Protein AF-V9IIH2-F1 (afdb_monomer)

Mean predicted aligned error: 4.54 Å

Nearest PDB structures (foldseek):
  8cbm-assembly1_E  TM=8.577E-01  e=3.186E-06  Homo sapiens
  4x4w-assembly1_A  TM=8.637E-01  e=1.365E-05  Homo sapiens
  4x4w-assembly1_B-2  TM=8.566E-01  e=2.621E-05  Homo sapiens

InterPro domains:
  IPR050264 Bacterial CCA-adding enzyme type 3 subfamily [PTHR46173] (1-129)

Sequence (132 aa):
MLKCNIARYVGLPENPNIENFKIVYDIFKKNNISLQPITFLAVMLKDENEVFQLHNRLKLSAYDRDLALFLIRYWEDKPSVDLLKFYKSILVHSKGNIVNTRNYICELLKCKKYFNFAEDIEKIIIPRYNTN

Solvent-accessible surface area (backbone atoms only — not comparable to full-atom values): 7807 Å² total; per-residue (Å²): 92,69,94,72,63,45,36,64,81,67,32,44,62,94,80,50,36,60,64,52,30,50,56,36,49,51,50,36,68,74,67,73,56,91,74,62,75,53,55,58,56,34,46,24,48,89,46,66,65,52,49,52,48,25,34,71,64,65,65,54,52,73,68,49,48,51,39,32,45,49,44,54,73,52,61,83,66,73,72,93,53,65,64,68,61,54,54,50,49,51,52,72,70,48,90,64,62,56,70,58,51,46,52,43,52,32,51,48,26,49,63,71,68,38,50,72,59,25,53,54,60,70,70,58,77,78,82,75,86,79,86,124

pLDDT: mean 90.94, std 8.94, range [49.53, 98.19]

Secondary structure (DSSP, 8-state):
-TTTT-GGGGT--SS--HHHHHHHHHHHHHHT----HHHHHHTT--SHHHHHHHHHHH---HHHHHHHHHHHHHSS---SS-HHHHHHHHHHT-SS-HHHHHHHHHHHHHHTT-HHHHHHHHH--PPP----

Structure (mmCIF, N/CA/C/O backbone):
data_AF-V9IIH2-F1
#
_entry.id   AF-V9IIH2-F1
#
loop_
_atom_site.group_PDB
_atom_site.id
_atom_site.type_symbol
_atom_site.label_atom_id
_atom_site.label_alt_id
_atom_site.label_comp_id
_atom_site.label_asym_id
_atom_site.label_entity_id
_atom_site.label_seq_id
_atom_site.pdbx_PDB_ins_code
_atom_site.Cartn_x
_atom_site.Cartn_y
_atom_site.Cartn_z
_atom_site.occupancy
_atom_site.B_iso_or_equiv
_atom_site.auth_seq_id
_atom_site.auth_comp_id
_atom_site.auth_asym_id
_atom_site.auth_atom_id
_atom_site.pdbx_PDB_model_num
ATOM 1 N N . MET A 1 1 ? -9.380 6.800 16.966 1.00 86.56 1 MET A N 1
ATOM 2 C CA . MET A 1 1 ? -10.232 5.823 16.249 1.00 86.56 1 MET A CA 1
ATOM 3 C C . MET A 1 1 ? -10.190 4.432 16.881 1.00 86.56 1 MET A C 1
ATOM 5 O O . MET A 1 1 ? -11.212 4.034 17.420 1.00 86.56 1 MET A O 1
ATOM 9 N N . LEU A 1 2 ? -9.050 3.717 16.867 1.00 88.62 2 LEU A N 1
ATOM 10 C CA . LEU A 1 2 ? -8.972 2.331 17.377 1.00 88.62 2 LEU A CA 1
ATOM 11 C C . LEU A 1 2 ? -9.357 2.216 18.863 1.00 88.62 2 LEU A C 1
ATOM 13 O O . LEU A 1 2 ? -10.264 1.467 19.197 1.00 88.62 2 LEU A O 1
ATOM 17 N N . LYS A 1 3 ? -8.762 3.045 19.736 1.00 89.94 3 LYS A N 1
ATOM 18 C CA . LYS A 1 3 ? -9.085 3.090 21.180 1.00 89.94 3 LYS A CA 1
ATOM 19 C C . LYS A 1 3 ? -10.558 3.397 21.481 1.00 89.94 3 LYS A C 1
ATOM 21 O O . LYS A 1 3 ? -11.080 2.968 22.496 1.00 89.94 3 LYS A O 1
ATOM 26 N N . CYS A 1 4 ? -11.217 4.140 20.593 1.00 91.69 4 CYS A N 1
ATOM 27 C CA . CYS A 1 4 ? -12.627 4.513 20.715 1.00 91.69 4 CYS A CA 1
ATOM 28 C C . CYS A 1 4 ? -13.558 3.491 20.052 1.00 91.69 4 CYS A C 1
ATOM 30 O O . CYS A 1 4 ? -14.746 3.757 19.922 1.00 91.69 4 CYS A O 1
ATOM 32 N N . ASN A 1 5 ? -13.022 2.358 19.579 1.00 86.88 5 ASN A N 1
ATOM 33 C CA . ASN A 1 5 ? -13.788 1.273 18.978 1.00 86.88 5 ASN A CA 1
ATOM 34 C C . ASN A 1 5 ? -14.570 1.671 17.707 1.00 86.88 5 ASN A C 1
ATOM 36 O O . ASN A 1 5 ? -15.557 1.039 17.339 1.00 86.88 5 ASN A O 1
ATOM 40 N N . ILE A 1 6 ? -14.116 2.726 17.019 1.00 91.00 6 ILE A N 1
ATOM 41 C CA . ILE A 1 6 ? -14.771 3.265 15.815 1.00 91.00 6 ILE A CA 1
ATOM 42 C C . ILE A 1 6 ? -14.445 2.419 14.571 1.00 91.00 6 ILE A C 1
ATOM 44 O O . ILE A 1 6 ? -15.231 2.373 13.629 1.00 91.00 6 ILE A O 1
ATOM 48 N N . ALA A 1 7 ? -13.307 1.716 14.579 1.00 91.00 7 ALA A N 1
ATOM 49 C CA . ALA A 1 7 ? -12.766 0.970 13.437 1.00 91.00 7 ALA A CA 1
ATOM 50 C C . ALA A 1 7 ? -13.785 0.011 12.793 1.00 91.00 7 ALA A C 1
ATOM 52 O O . ALA A 1 7 ? -13.978 0.038 11.578 1.00 91.00 7 ALA A O 1
ATOM 53 N N . ARG A 1 8 ? -14.514 -0.747 13.626 1.00 87.88 8 ARG A N 1
ATOM 54 C CA . ARG A 1 8 ? -15.541 -1.708 13.192 1.00 87.88 8 ARG A CA 1
ATOM 55 C C . ARG A 1 8 ? -16.646 -1.068 12.345 1.00 87.88 8 ARG A C 1
ATOM 57 O O . ARG A 1 8 ? -17.195 -1.696 11.449 1.00 87.88 8 ARG A O 1
ATOM 64 N N . TYR A 1 9 ? -16.974 0.197 12.611 1.00 91.19 9 TYR A N 1
ATOM 65 C CA . TYR A 1 9 ? -18.060 0.897 11.928 1.00 91.19 9 TYR A CA 1
ATOM 66 C C . TYR A 1 9 ? -17.613 1.500 10.598 1.00 91.19 9 TYR A C 1
ATOM 68 O O . TYR A 1 9 ? -18.457 1.804 9.756 1.00 91.19 9 TYR A O 1
ATOM 76 N N . VAL A 1 10 ? -16.306 1.650 10.381 1.00 90.44 10 VAL A N 1
ATOM 77 C CA . VAL A 1 10 ? -15.727 2.194 9.142 1.00 90.44 10 VAL A CA 1
ATOM 78 C C . VAL A 1 10 ? -15.164 1.105 8.222 1.00 90.44 10 VAL A C 1
ATOM 80 O O . VAL A 1 10 ? -14.534 1.420 7.221 1.00 90.44 10 VAL A O 1
ATOM 83 N N . GLY A 1 11 ? -15.434 -0.171 8.518 1.00 90.81 11 GLY A N 1
ATOM 84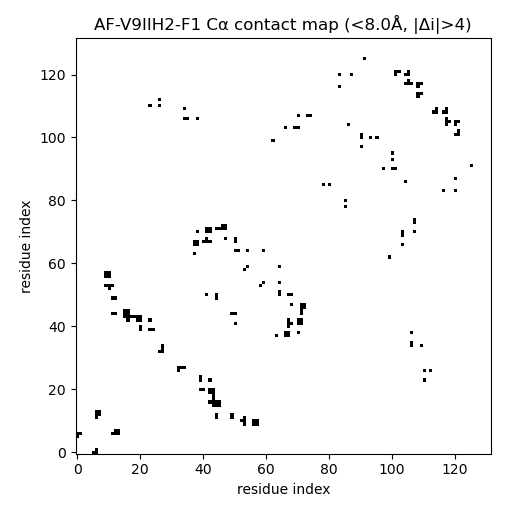 C CA . GLY A 1 11 ? -15.076 -1.300 7.650 1.00 90.81 11 GLY A CA 1
ATOM 85 C C . GLY A 1 11 ? -13.648 -1.800 7.814 1.00 90.81 11 GLY A C 1
ATOM 86 O O . GLY A 1 11 ? -13.208 -2.619 7.016 1.00 90.81 11 GLY A O 1
ATOM 87 N N . LEU A 1 12 ? -12.931 -1.317 8.832 1.00 93.75 12 LEU A N 1
ATOM 88 C CA . LEU A 1 12 ? -11.650 -1.897 9.212 1.00 93.75 12 LEU A CA 1
ATOM 89 C C . LEU A 1 12 ? -11.870 -3.212 9.972 1.00 93.75 12 LEU A C 1
ATOM 91 O O . LEU A 1 12 ? -12.863 -3.328 10.700 1.00 93.75 12 LEU A O 1
ATOM 95 N N . PRO A 1 13 ? -10.937 -4.171 9.847 1.00 93.06 13 PRO A N 1
ATOM 96 C CA . PRO A 1 13 ? -11.011 -5.429 10.574 1.00 93.06 13 PRO A CA 1
ATOM 97 C C . PRO A 1 13 ? -10.939 -5.191 12.085 1.00 93.06 13 PRO A C 1
ATOM 99 O O . PRO A 1 13 ? -10.445 -4.163 12.553 1.00 93.06 13 PRO A O 1
ATOM 102 N N . GLU A 1 14 ? -11.413 -6.163 12.863 1.00 89.12 14 GLU A N 1
ATOM 103 C CA . GLU A 1 14 ? -11.383 -6.094 14.330 1.00 89.12 14 GLU A CA 1
ATOM 104 C C . GLU A 1 14 ? -9.947 -6.017 14.870 1.00 89.12 14 GLU A C 1
ATOM 106 O O . GLU A 1 14 ? -9.668 -5.266 15.804 1.00 89.12 14 GLU A O 1
ATOM 111 N N . ASN A 1 15 ? -9.025 -6.731 14.218 1.00 91.69 15 ASN A N 1
ATOM 112 C CA . ASN A 1 15 ? -7.613 -6.808 14.585 1.00 91.69 15 ASN A CA 1
ATOM 113 C C . ASN A 1 15 ? -6.714 -6.314 13.437 1.00 91.69 15 ASN A C 1
ATOM 115 O O . ASN A 1 15 ? -6.064 -7.146 12.793 1.00 91.69 15 ASN A O 1
ATOM 119 N N . PRO A 1 16 ? -6.673 -4.997 13.159 1.00 94.50 16 PRO A N 1
ATOM 120 C CA . PRO A 1 16 ? -5.862 -4.444 12.081 1.00 94.50 16 PRO A CA 1
ATOM 121 C C . PRO A 1 16 ? -4.364 -4.544 12.388 1.00 94.50 16 PRO A C 1
ATOM 123 O O . PRO A 1 16 ? -3.946 -4.490 13.547 1.00 94.50 16 PRO A O 1
ATOM 126 N N . ASN A 1 17 ? -3.536 -4.611 11.347 1.00 95.00 17 ASN A N 1
ATOM 127 C CA . ASN A 1 17 ? -2.082 -4.585 11.469 1.00 95.00 17 ASN A CA 1
ATOM 128 C C . ASN A 1 17 ? -1.572 -3.159 11.751 1.00 95.00 17 ASN A C 1
ATOM 130 O O . ASN A 1 17 ? -1.191 -2.396 10.863 1.00 95.00 17 ASN A O 1
ATOM 134 N N . ILE A 1 18 ? -1.581 -2.789 13.032 1.00 95.38 18 ILE A N 1
ATOM 135 C CA . ILE A 1 18 ? -1.128 -1.472 13.498 1.00 95.38 18 ILE A CA 1
ATOM 136 C C . ILE A 1 18 ? 0.383 -1.295 13.288 1.00 95.38 18 ILE A C 1
ATOM 138 O O . ILE A 1 18 ? 0.846 -0.170 13.108 1.00 95.38 18 ILE A O 1
ATOM 142 N N . GLU A 1 19 ? 1.155 -2.381 13.319 1.00 94.81 19 GLU A N 1
ATOM 143 C CA . GLU A 1 19 ? 2.611 -2.314 13.212 1.00 94.81 19 GLU A CA 1
ATOM 144 C C . GLU A 1 19 ? 3.044 -1.885 11.809 1.00 94.81 19 GLU A C 1
ATOM 146 O O . GLU A 1 19 ? 3.781 -0.909 11.664 1.00 94.81 19 GLU A O 1
ATOM 151 N N . ASN A 1 20 ? 2.483 -2.513 10.773 1.00 94.81 20 ASN A N 1
ATOM 152 C CA . ASN A 1 20 ? 2.712 -2.103 9.387 1.00 94.81 20 ASN A CA 1
ATOM 153 C C . ASN A 1 20 ? 2.328 -0.634 9.158 1.00 94.81 20 ASN A C 1
ATOM 155 O O . ASN A 1 20 ? 3.090 0.117 8.548 1.00 94.81 20 ASN A O 1
ATOM 159 N N . PHE A 1 21 ? 1.184 -0.195 9.697 1.00 95.94 21 PHE A N 1
ATOM 160 C CA . PHE A 1 21 ? 0.774 1.208 9.616 1.00 95.94 21 PHE A CA 1
ATOM 161 C C . PHE A 1 21 ? 1.798 2.148 10.255 1.00 95.94 21 PHE A C 1
ATOM 163 O O . PHE A 1 21 ? 2.167 3.144 9.638 1.00 95.94 21 PHE A O 1
ATOM 170 N N . LYS A 1 22 ? 2.276 1.847 11.470 1.00 96.25 22 LYS A N 1
ATOM 171 C CA . LYS A 1 22 ? 3.279 2.679 12.154 1.00 96.25 22 LYS A CA 1
ATOM 172 C C . LYS A 1 22 ? 4.568 2.770 11.347 1.00 96.25 22 LYS A C 1
ATOM 174 O O . LYS A 1 22 ? 5.080 3.870 11.163 1.00 96.25 22 LYS A O 1
ATOM 179 N N . ILE A 1 23 ? 5.052 1.640 10.828 1.00 95.00 23 ILE A N 1
ATOM 180 C CA . ILE A 1 23 ? 6.255 1.586 9.991 1.00 95.00 23 ILE A CA 1
ATOM 181 C C . ILE A 1 23 ? 6.092 2.502 8.773 1.00 95.00 23 ILE A C 1
ATOM 183 O O . ILE A 1 23 ? 6.945 3.356 8.529 1.00 95.00 23 ILE A O 1
ATOM 187 N N . VAL A 1 24 ? 4.990 2.368 8.032 1.00 96.56 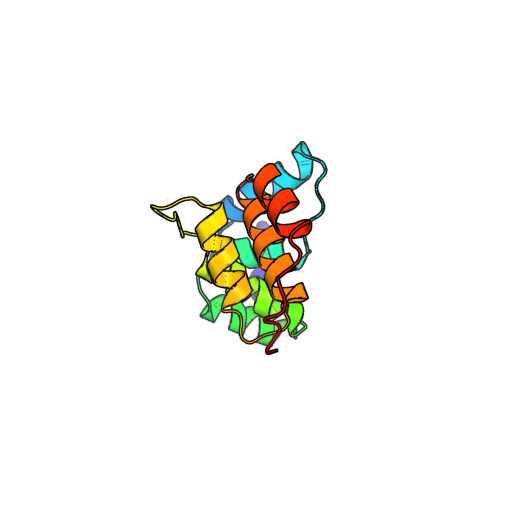24 VAL A N 1
ATOM 188 C CA . VAL A 1 24 ? 4.737 3.164 6.820 1.00 96.56 24 VAL A CA 1
ATOM 189 C C . VAL A 1 24 ? 4.514 4.640 7.141 1.00 96.56 24 VAL A C 1
ATOM 191 O O . VAL A 1 24 ? 5.049 5.504 6.448 1.00 96.56 24 VAL A O 1
ATOM 194 N N . TYR A 1 25 ? 3.795 4.949 8.219 1.00 96.19 25 TYR A N 1
ATOM 195 C CA . TYR A 1 25 ? 3.577 6.320 8.671 1.00 96.19 25 TYR A CA 1
ATOM 196 C C . TYR A 1 25 ? 4.884 7.013 9.076 1.00 96.19 25 TYR A C 1
ATOM 198 O O . TYR A 1 25 ? 5.124 8.162 8.699 1.00 96.19 25 TYR A O 1
ATOM 206 N N . ASP A 1 26 ? 5.769 6.312 9.784 1.00 96.00 26 ASP A N 1
ATOM 207 C CA . ASP A 1 26 ? 7.082 6.839 10.152 1.00 96.00 26 ASP A CA 1
ATOM 208 C C . ASP A 1 26 ? 7.966 7.072 8.925 1.00 96.00 26 ASP A C 1
ATOM 210 O O . ASP A 1 26 ? 8.689 8.068 8.869 1.00 96.00 26 ASP A O 1
ATOM 214 N N . ILE A 1 27 ? 7.907 6.180 7.931 1.00 94.06 27 ILE A N 1
ATOM 215 C CA . ILE A 1 27 ? 8.613 6.347 6.654 1.00 94.06 27 ILE A CA 1
ATOM 216 C C . ILE A 1 27 ? 8.113 7.594 5.930 1.00 94.06 27 ILE A C 1
ATOM 218 O O . ILE A 1 27 ? 8.932 8.431 5.541 1.00 94.06 27 ILE A O 1
ATOM 222 N N . PHE A 1 28 ? 6.792 7.727 5.794 1.00 94.56 28 PHE A N 1
ATOM 223 C CA . PHE A 1 28 ? 6.132 8.892 5.212 1.00 94.56 28 PHE A CA 1
ATOM 224 C C . PHE A 1 28 ? 6.611 10.188 5.878 1.00 94.56 28 PHE A C 1
ATOM 226 O O . PHE A 1 28 ? 7.117 11.088 5.206 1.00 94.56 28 PHE A O 1
ATOM 233 N N . LYS A 1 29 ? 6.546 10.241 7.213 1.00 94.69 29 LYS A N 1
ATOM 234 C CA . LYS A 1 29 ? 6.887 11.431 7.997 1.00 94.69 29 LYS A CA 1
ATOM 235 C C . LYS A 1 29 ? 8.373 11.790 7.932 1.00 94.69 29 LYS A C 1
ATOM 237 O O . LYS A 1 29 ? 8.703 12.966 7.837 1.00 94.69 29 LYS A O 1
ATOM 242 N N . LYS A 1 30 ? 9.274 10.804 8.011 1.00 95.38 30 LYS A N 1
ATOM 243 C CA . LYS A 1 30 ? 10.731 11.042 8.045 1.00 95.38 30 LYS A CA 1
ATOM 244 C C . LYS A 1 30 ? 11.305 11.445 6.691 1.00 95.38 30 LYS A C 1
ATOM 246 O O . LYS A 1 30 ? 12.251 12.219 6.657 1.00 95.38 30 LYS A O 1
ATOM 251 N N . ASN A 1 31 ? 10.760 10.906 5.602 1.00 92.31 31 ASN A N 1
ATOM 252 C CA . ASN A 1 31 ? 11.320 11.092 4.260 1.00 92.31 31 ASN A CA 1
ATOM 253 C C . ASN A 1 31 ? 10.560 12.138 3.431 1.00 92.31 31 ASN A C 1
ATOM 255 O O . ASN A 1 31 ? 10.931 12.374 2.287 1.00 92.31 31 ASN A O 1
ATOM 259 N N . ASN A 1 32 ? 9.506 12.752 3.988 1.00 90.88 32 ASN A N 1
ATOM 260 C CA . ASN A 1 32 ? 8.662 13.741 3.310 1.00 90.88 32 ASN A CA 1
ATOM 261 C C . ASN A 1 32 ? 8.171 13.269 1.926 1.00 90.88 32 ASN A C 1
ATOM 263 O O . ASN A 1 32 ? 8.153 14.022 0.952 1.00 90.88 32 ASN A O 1
ATOM 267 N N . ILE A 1 33 ? 7.816 11.988 1.834 1.00 91.69 33 ILE A N 1
ATOM 268 C CA . ILE A 1 33 ? 7.308 11.371 0.606 1.00 91.69 33 ILE A CA 1
ATOM 269 C C . ILE A 1 33 ? 5.787 11.487 0.552 1.00 91.69 33 ILE A C 1
ATOM 271 O O . ILE A 1 33 ? 5.129 11.540 1.584 1.00 91.69 33 ILE A O 1
ATOM 275 N N . SER A 1 34 ? 5.215 11.457 -0.649 1.00 92.25 34 SER A N 1
ATOM 276 C CA . SER A 1 34 ? 3.765 11.340 -0.829 1.00 92.25 34 SER A CA 1
ATOM 277 C C . SER A 1 34 ? 3.373 9.882 -1.079 1.00 92.25 34 SER A C 1
ATOM 279 O O . SER A 1 34 ? 4.001 9.211 -1.908 1.00 92.25 34 SER A O 1
ATOM 281 N N . LEU A 1 35 ? 2.351 9.421 -0.355 1.00 96.25 35 LEU A N 1
ATOM 282 C CA . LEU A 1 35 ? 1.706 8.114 -0.495 1.00 96.25 35 LEU A CA 1
ATOM 283 C C . LEU A 1 35 ? 0.204 8.310 -0.694 1.00 96.25 35 LEU A C 1
ATOM 285 O O . LEU A 1 35 ? -0.375 9.279 -0.190 1.00 96.25 35 LEU A O 1
ATOM 289 N N . GLN A 1 36 ? -0.441 7.371 -1.380 1.00 97.38 36 GLN A N 1
ATOM 290 C CA . GLN A 1 36 ? -1.894 7.400 -1.530 1.00 97.38 36 GLN A CA 1
ATOM 291 C C . GLN A 1 36 ? -2.588 7.169 -0.177 1.00 97.38 36 GLN A C 1
ATOM 293 O O . GLN A 1 36 ? -2.149 6.321 0.602 1.00 97.38 36 GLN A O 1
ATOM 298 N N . PRO A 1 37 ? -3.714 7.847 0.121 1.00 95.62 37 PRO A N 1
ATOM 299 C CA . PRO A 1 37 ? -4.442 7.635 1.374 1.00 95.62 37 PRO A CA 1
ATOM 300 C C . PRO A 1 37 ? -4.834 6.170 1.609 1.00 95.62 37 PRO A C 1
ATOM 302 O O . 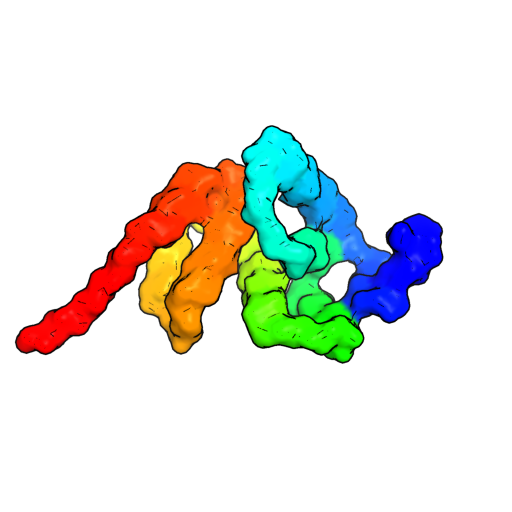PRO A 1 37 ? -4.729 5.668 2.730 1.00 95.62 37 PRO A O 1
ATOM 305 N N . ILE A 1 38 ? -5.232 5.463 0.546 1.00 97.38 38 ILE A N 1
ATOM 306 C CA . ILE A 1 38 ? -5.587 4.043 0.618 1.00 97.38 38 ILE A CA 1
ATOM 307 C C . ILE A 1 38 ? -4.399 3.158 1.010 1.00 97.38 38 ILE A C 1
ATOM 309 O O . ILE A 1 38 ? -4.613 2.144 1.665 1.00 97.38 38 ILE A O 1
ATOM 313 N N . THR A 1 39 ? -3.158 3.553 0.707 1.00 97.88 39 THR A N 1
ATOM 314 C CA . THR A 1 39 ? -1.948 2.810 1.089 1.00 97.88 39 THR A CA 1
ATOM 315 C C . THR A 1 39 ? -1.878 2.628 2.602 1.00 97.88 39 THR A C 1
ATOM 317 O O . THR A 1 39 ? -1.627 1.525 3.079 1.00 97.88 39 THR A O 1
ATOM 320 N N . PHE A 1 40 ? -2.201 3.668 3.376 1.00 96.75 40 PHE A N 1
ATOM 321 C CA . PHE A 1 40 ? -2.219 3.588 4.839 1.00 96.75 40 PHE A CA 1
ATOM 322 C C . PHE A 1 40 ? -3.301 2.647 5.379 1.00 96.75 40 PHE A C 1
ATOM 324 O O . PHE A 1 40 ? -3.082 1.982 6.387 1.00 96.75 40 PHE A O 1
ATOM 331 N N . LEU A 1 41 ? -4.463 2.582 4.724 1.00 96.00 41 LEU A N 1
ATOM 332 C CA . LEU A 1 41 ? -5.521 1.647 5.111 1.00 96.00 41 LEU A CA 1
ATOM 333 C C . LEU A 1 41 ? -5.157 0.218 4.712 1.00 96.00 41 LEU A C 1
ATOM 335 O O . LEU A 1 41 ? -5.322 -0.691 5.516 1.00 96.00 41 LEU A O 1
ATOM 339 N N . ALA A 1 42 ? -4.624 0.025 3.505 1.00 97.25 42 ALA A N 1
ATOM 340 C CA . ALA A 1 42 ? -4.271 -1.280 2.966 1.00 97.25 42 ALA A CA 1
ATOM 341 C C . ALA A 1 42 ? -3.234 -1.999 3.833 1.00 97.25 42 ALA A C 1
ATOM 343 O O . ALA A 1 42 ? -3.389 -3.181 4.110 1.00 97.25 42 ALA A O 1
ATOM 344 N N . VAL A 1 43 ? -2.222 -1.288 4.340 1.00 96.69 43 VAL A N 1
ATOM 345 C CA . VAL A 1 43 ? -1.177 -1.899 5.183 1.00 96.69 43 VAL A CA 1
ATOM 346 C C . VAL A 1 43 ? -1.684 -2.345 6.558 1.00 96.69 43 VAL A C 1
ATOM 348 O O . VAL A 1 43 ? -0.996 -3.097 7.244 1.00 96.69 43 VAL A O 1
ATOM 351 N N . MET A 1 44 ? -2.883 -1.908 6.960 1.00 96.12 44 MET A N 1
ATOM 352 C CA . MET A 1 44 ? -3.569 -2.389 8.161 1.00 96.12 44 MET A CA 1
ATOM 353 C C . MET A 1 44 ? -4.350 -3.689 7.927 1.00 96.12 44 MET A C 1
ATOM 355 O O . MET A 1 44 ? -4.842 -4.262 8.900 1.00 96.12 44 MET A O 1
ATOM 359 N N . LEU A 1 45 ? -4.493 -4.134 6.679 1.00 96.69 45 LEU A N 1
ATOM 360 C CA . LEU A 1 45 ? -5.227 -5.341 6.304 1.00 96.69 45 LEU A CA 1
ATOM 361 C C . LEU A 1 45 ? -4.272 -6.534 6.197 1.00 96.69 45 LEU A C 1
ATOM 363 O O . LEU A 1 45 ? -3.063 -6.366 6.021 1.00 96.69 45 LEU A O 1
ATOM 367 N N . LYS A 1 46 ? -4.810 -7.744 6.332 1.00 95.00 46 LYS A N 1
ATOM 368 C CA . LYS A 1 46 ? -4.037 -8.996 6.333 1.00 95.00 46 LYS A CA 1
ATOM 369 C C . LYS A 1 46 ? -4.125 -9.760 5.026 1.00 95.00 46 LYS A C 1
ATOM 371 O O . LYS A 1 46 ? -3.169 -10.429 4.650 1.00 95.00 46 LYS A O 1
ATOM 376 N N . ASP A 1 47 ? -5.270 -9.688 4.361 1.00 96.00 47 ASP A N 1
ATOM 377 C CA . ASP A 1 47 ? -5.560 -10.488 3.181 1.00 96.00 47 ASP A CA 1
ATOM 378 C C . ASP A 1 47 ? -6.533 -9.779 2.225 1.00 96.00 47 ASP A C 1
ATOM 380 O O . ASP A 1 47 ? -7.061 -8.697 2.501 1.00 96.00 47 ASP A O 1
ATOM 384 N N . GLU A 1 48 ? -6.743 -10.388 1.056 1.00 96.94 48 GLU A N 1
ATOM 385 C CA . GLU A 1 48 ? -7.633 -9.850 0.026 1.00 96.94 48 GLU A CA 1
ATOM 386 C C . GLU A 1 48 ? -9.101 -9.798 0.500 1.00 96.94 48 GLU A C 1
ATOM 388 O O . GLU A 1 48 ? -9.846 -8.908 0.085 1.00 96.94 48 GLU A O 1
ATOM 393 N N . ASN A 1 49 ? -9.527 -10.679 1.416 1.00 97.06 49 ASN A N 1
ATOM 394 C CA . ASN A 1 49 ? -10.897 -10.673 1.939 1.00 97.06 49 ASN A CA 1
ATOM 395 C C . ASN A 1 49 ? -11.167 -9.419 2.774 1.00 97.06 49 ASN A C 1
ATOM 397 O O . ASN A 1 49 ? -12.213 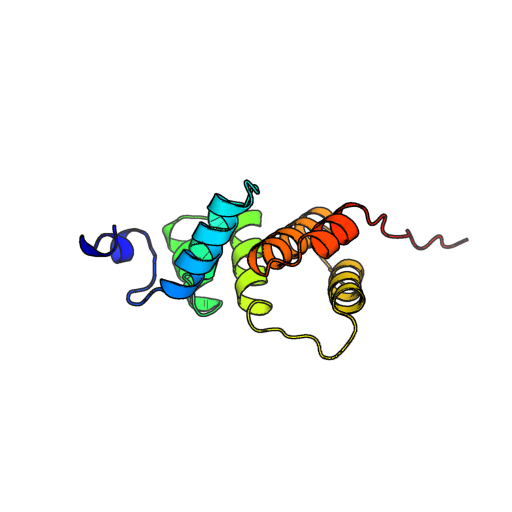-8.787 2.601 1.00 97.06 49 ASN A O 1
ATOM 401 N N . GLU A 1 50 ? -10.233 -9.024 3.641 1.00 97.19 50 GLU A N 1
ATOM 402 C CA . GLU A 1 50 ? -10.338 -7.778 4.406 1.00 97.19 50 GLU A CA 1
ATOM 403 C C . GLU A 1 50 ? -10.372 -6.545 3.479 1.00 97.19 50 GLU A C 1
ATOM 405 O O . GLU A 1 50 ? -11.119 -5.598 3.740 1.00 97.19 50 GLU A O 1
ATOM 410 N N . VAL A 1 51 ? -9.660 -6.573 2.341 1.00 97.75 51 VAL A N 1
ATOM 411 C CA . VAL A 1 51 ? -9.754 -5.520 1.307 1.00 97.75 51 VAL A CA 1
ATOM 412 C C . VAL A 1 51 ? -11.160 -5.452 0.713 1.00 97.75 51 VAL A C 1
ATOM 414 O O . VAL A 1 51 ? -11.731 -4.364 0.600 1.00 97.75 51 VAL A O 1
ATOM 417 N N . PHE A 1 52 ? -11.754 -6.593 0.355 1.00 97.50 52 PHE A N 1
ATOM 418 C CA . PHE A 1 52 ? -13.112 -6.620 -0.193 1.00 97.50 52 PHE A CA 1
ATOM 419 C C . PHE A 1 52 ? -14.168 -6.191 0.831 1.00 97.50 52 PHE A C 1
ATOM 421 O O . PHE A 1 52 ? -15.112 -5.488 0.467 1.00 97.50 52 PHE A O 1
ATOM 428 N N . GLN A 1 53 ? -14.006 -6.534 2.111 1.00 96.56 53 GLN A N 1
ATOM 429 C CA . GLN A 1 53 ? -14.882 -6.045 3.182 1.00 96.56 53 GLN A CA 1
ATOM 430 C C . GLN A 1 53 ? -14.802 -4.520 3.324 1.00 96.56 53 GLN A C 1
ATOM 432 O O . GLN A 1 53 ? -15.840 -3.846 3.351 1.00 96.56 53 GLN A O 1
ATOM 437 N N . LEU A 1 54 ? -13.586 -3.964 3.324 1.00 96.94 54 LEU A N 1
ATOM 438 C CA . LEU A 1 54 ? -13.370 -2.519 3.366 1.00 96.94 54 LEU A CA 1
ATOM 439 C C . LEU A 1 54 ? -13.978 -1.828 2.135 1.00 96.94 54 LEU A C 1
ATOM 441 O O . LEU A 1 54 ? -14.699 -0.838 2.273 1.00 96.94 54 LEU A O 1
ATOM 445 N N . HIS A 1 55 ? -13.759 -2.374 0.935 1.00 97.50 55 HIS A N 1
ATOM 446 C CA . HIS A 1 55 ? -14.353 -1.873 -0.307 1.00 97.50 55 HIS A CA 1
ATOM 447 C C . HIS A 1 55 ? -15.885 -1.907 -0.266 1.00 97.50 55 HIS A C 1
ATOM 449 O O . HIS A 1 55 ? -16.533 -0.925 -0.630 1.00 97.50 55 HIS A O 1
ATOM 455 N N . ASN A 1 56 ? -16.478 -2.992 0.235 1.00 96.44 56 ASN A N 1
ATOM 456 C CA . ASN A 1 56 ? -17.926 -3.115 0.366 1.00 96.44 56 ASN A CA 1
ATOM 457 C C . ASN A 1 56 ? -18.516 -2.045 1.289 1.00 96.44 56 ASN A C 1
ATOM 459 O O . ASN A 1 56 ? -19.606 -1.539 0.995 1.00 96.44 56 ASN A O 1
ATOM 463 N N . ARG A 1 57 ? -17.796 -1.679 2.359 1.00 96.62 57 ARG A N 1
ATOM 464 C CA . ARG A 1 57 ? -18.212 -0.656 3.325 1.00 96.62 57 ARG A CA 1
ATOM 465 C C . ARG A 1 57 ? -18.012 0.769 2.813 1.00 96.62 57 ARG A C 1
ATOM 467 O O . ARG A 1 57 ? -18.923 1.579 2.961 1.00 96.62 57 ARG A O 1
ATOM 474 N N . LEU A 1 58 ? -16.840 1.071 2.254 1.00 95.88 58 LEU A N 1
ATOM 475 C CA . LEU A 1 58 ? -16.424 2.433 1.898 1.00 95.88 58 LEU A CA 1
ATOM 476 C C . LEU A 1 58 ? -16.661 2.798 0.429 1.00 95.88 58 LEU A C 1
ATOM 478 O O . LEU A 1 58 ? -16.505 3.959 0.071 1.00 95.88 58 LEU A O 1
ATOM 482 N N . LYS A 1 59 ? -17.035 1.829 -0.416 1.00 96.75 59 LYS A N 1
ATOM 483 C CA . LYS A 1 59 ? -17.235 2.006 -1.865 1.00 96.75 59 LYS A CA 1
ATOM 484 C C . LYS A 1 59 ? -16.017 2.640 -2.545 1.00 96.75 59 LYS A C 1
ATOM 486 O O . LYS A 1 59 ? -16.138 3.616 -3.278 1.00 96.75 59 LYS A O 1
ATOM 491 N N . LEU A 1 60 ? -14.840 2.064 -2.277 1.00 97.06 60 LEU A N 1
ATOM 492 C CA . LEU A 1 60 ? -13.568 2.523 -2.846 1.00 97.06 60 LEU A CA 1
ATOM 493 C C . LEU A 1 60 ? -13.635 2.603 -4.375 1.00 97.06 60 LEU A C 1
ATOM 495 O O . LEU A 1 60 ? -14.294 1.775 -5.012 1.00 97.06 60 LEU A O 1
ATOM 499 N N . SER A 1 61 ? -12.896 3.548 -4.957 1.00 97.31 61 SER A N 1
ATOM 500 C CA . SER A 1 61 ? -12.701 3.574 -6.405 1.00 97.31 61 SER A CA 1
ATOM 501 C C . SER A 1 61 ? -12.040 2.272 -6.878 1.00 97.31 61 SER A C 1
ATOM 503 O O . SER A 1 61 ? -11.375 1.577 -6.104 1.00 97.31 61 SER A O 1
ATOM 505 N N . ALA A 1 62 ? -12.197 1.934 -8.161 1.00 96.12 62 ALA A N 1
ATOM 506 C CA . ALA A 1 62 ? -11.509 0.775 -8.731 1.00 96.12 62 ALA A CA 1
ATOM 507 C C . ALA A 1 62 ? -9.987 0.884 -8.537 1.00 96.12 62 ALA A C 1
ATOM 509 O O . ALA A 1 62 ? -9.349 -0.091 -8.157 1.00 96.12 62 ALA A O 1
ATOM 510 N N . TYR A 1 63 ? -9.434 2.093 -8.703 1.00 97.00 63 TYR A N 1
ATOM 511 C CA . TYR A 1 63 ? -8.017 2.360 -8.474 1.00 97.00 63 TYR A CA 1
ATOM 512 C C . TYR A 1 63 ? -7.592 2.040 -7.036 1.00 97.00 63 TYR A C 1
ATOM 514 O O . TYR A 1 63 ? -6.613 1.324 -6.846 1.00 97.00 63 TYR A O 1
ATOM 522 N N . ASP A 1 64 ? -8.332 2.537 -6.041 1.00 98.06 64 ASP A N 1
ATOM 523 C CA . ASP A 1 64 ? -7.999 2.349 -4.626 1.00 98.06 64 ASP A CA 1
ATOM 524 C C . ASP A 1 64 ? -8.108 0.883 -4.208 1.00 98.06 64 ASP A C 1
ATOM 526 O O . ASP A 1 64 ? -7.222 0.353 -3.538 1.00 98.06 64 ASP A O 1
ATOM 530 N N . ARG A 1 65 ? -9.180 0.204 -4.635 1.00 97.69 65 ARG A N 1
ATOM 531 C CA . ARG A 1 65 ? -9.366 -1.229 -4.383 1.00 97.69 65 ARG A CA 1
ATOM 532 C C . ARG A 1 65 ? -8.201 -2.032 -4.961 1.00 97.69 65 ARG A C 1
ATOM 534 O O . ARG A 1 65 ? -7.644 -2.878 -4.267 1.00 97.69 65 ARG A O 1
ATOM 541 N N . ASP A 1 66 ? -7.835 -1.766 -6.210 1.00 97.44 66 ASP A N 1
ATOM 542 C CA . ASP A 1 66 ? -6.803 -2.533 -6.905 1.00 97.44 66 ASP A CA 1
ATOM 543 C C . ASP A 1 66 ? -5.401 -2.231 -6.347 1.00 97.44 66 ASP A C 1
ATOM 545 O O . ASP A 1 66 ? -4.590 -3.149 -6.227 1.00 97.44 66 ASP A O 1
ATOM 549 N N . LEU A 1 67 ? -5.135 -0.993 -5.903 1.00 98.19 67 LEU A N 1
ATOM 550 C CA . LEU A 1 67 ? -3.921 -0.648 -5.154 1.00 98.19 67 LEU A CA 1
ATOM 551 C C . LEU A 1 67 ? -3.851 -1.412 -3.823 1.00 98.19 67 LEU A C 1
ATOM 553 O O . LEU A 1 67 ? -2.815 -1.994 -3.509 1.00 98.19 67 LEU A O 1
ATOM 557 N N . ALA A 1 68 ? -4.942 -1.459 -3.056 1.00 98.19 68 ALA A N 1
ATOM 558 C CA . ALA A 1 68 ? -4.976 -2.197 -1.795 1.00 98.19 68 ALA A CA 1
ATOM 559 C C . ALA A 1 68 ? -4.724 -3.702 -1.998 1.00 98.19 68 ALA A C 1
ATOM 561 O O . ALA A 1 68 ? -3.906 -4.287 -1.286 1.00 98.19 68 ALA A O 1
ATOM 562 N N . LEU A 1 69 ? -5.360 -4.311 -3.007 1.00 97.75 69 LEU A N 1
ATOM 563 C CA . LEU A 1 69 ? -5.122 -5.710 -3.383 1.00 97.75 69 LEU A CA 1
ATOM 564 C C . LEU A 1 69 ? -3.667 -5.945 -3.804 1.00 97.75 69 LEU A C 1
ATOM 566 O O . LEU A 1 69 ? -3.055 -6.928 -3.390 1.00 97.75 69 LEU A O 1
ATOM 570 N N . PHE A 1 70 ? -3.099 -5.036 -4.602 1.00 97.00 70 PHE A N 1
ATOM 571 C CA . PHE A 1 70 ? -1.708 -5.128 -5.035 1.00 97.00 70 PHE A CA 1
ATOM 572 C C . PHE A 1 70 ? -0.745 -5.085 -3.845 1.00 97.00 70 PHE A C 1
ATOM 574 O O . PHE A 1 70 ? 0.148 -5.926 -3.750 1.00 97.00 70 PHE A O 1
ATOM 581 N N . LEU A 1 71 ? -0.937 -4.140 -2.920 1.00 97.25 71 LEU A N 1
ATOM 582 C CA . LEU A 1 71 ? -0.100 -4.025 -1.728 1.00 97.25 71 LEU A CA 1
ATOM 583 C C . LEU A 1 71 ? -0.138 -5.310 -0.907 1.00 97.25 71 LEU A C 1
ATOM 585 O O . LEU A 1 71 ? 0.926 -5.826 -0.597 1.00 97.25 71 LEU A O 1
ATOM 589 N N . ILE A 1 72 ? -1.326 -5.853 -0.627 1.00 96.50 72 ILE A N 1
ATOM 590 C CA . ILE A 1 72 ? -1.486 -7.095 0.144 1.00 96.50 72 ILE A CA 1
ATOM 591 C C . ILE A 1 72 ? -0.788 -8.270 -0.535 1.00 96.50 72 ILE A C 1
ATOM 593 O O . ILE A 1 72 ? -0.023 -8.987 0.108 1.00 96.50 72 ILE A O 1
ATOM 597 N N . ARG A 1 73 ? -0.995 -8.434 -1.845 1.00 94.75 73 ARG A N 1
ATOM 598 C CA . ARG A 1 73 ? -0.428 -9.548 -2.611 1.00 94.75 73 ARG A CA 1
ATOM 599 C C . ARG A 1 73 ? 1.096 -9.570 -2.594 1.00 94.75 73 ARG A C 1
ATOM 601 O O . ARG A 1 73 ? 1.681 -10.639 -2.497 1.00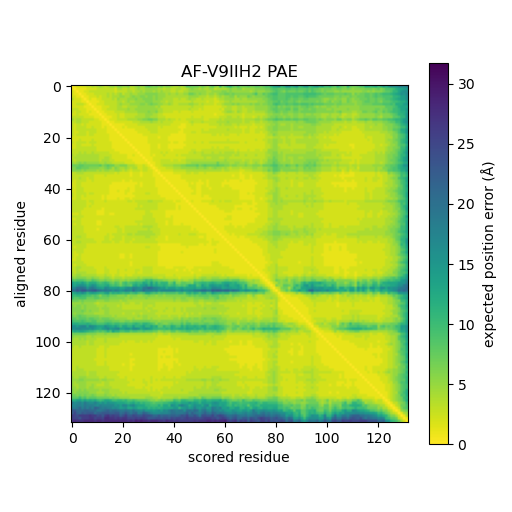 94.75 73 ARG A O 1
ATOM 608 N N . TYR A 1 74 ? 1.723 -8.402 -2.703 1.00 94.06 74 TYR A N 1
ATOM 609 C CA . TYR A 1 74 ? 3.174 -8.275 -2.855 1.00 94.06 74 TYR A CA 1
ATOM 610 C C . TYR A 1 74 ? 3.869 -7.759 -1.581 1.00 94.06 74 TYR A C 1
ATOM 612 O O . TYR A 1 74 ? 5.064 -7.440 -1.612 1.00 94.06 74 TYR A O 1
ATOM 620 N N . TRP A 1 75 ? 3.158 -7.653 -0.450 1.00 92.94 75 TRP A N 1
ATOM 621 C CA . TRP A 1 75 ? 3.712 -7.106 0.794 1.00 92.94 75 TRP A CA 1
ATOM 622 C C . TRP A 1 75 ? 4.852 -7.972 1.334 1.00 92.94 75 TRP A C 1
ATOM 624 O O . TRP A 1 75 ? 5.950 -7.468 1.567 1.00 92.94 75 TRP A O 1
ATOM 634 N N . GLU A 1 76 ? 4.628 -9.279 1.444 1.00 89.44 76 GLU A N 1
ATOM 635 C CA . GLU A 1 76 ? 5.615 -10.231 1.972 1.00 89.44 76 GLU A CA 1
ATOM 636 C C . GLU A 1 76 ? 6.616 -10.722 0.916 1.00 89.44 76 GLU A C 1
ATOM 638 O O . GLU A 1 76 ? 7.627 -11.339 1.257 1.00 89.44 76 GLU A O 1
ATOM 643 N N . ASP A 1 77 ? 6.388 -10.399 -0.361 1.00 85.25 77 ASP A N 1
ATOM 644 C CA . ASP A 1 77 ? 7.279 -10.810 -1.438 1.00 85.25 77 ASP A CA 1
ATOM 645 C C . ASP A 1 77 ? 8.685 -10.231 -1.242 1.00 85.25 77 ASP A C 1
ATOM 647 O O . ASP A 1 77 ? 8.910 -9.011 -1.189 1.00 85.25 77 ASP A O 1
ATOM 651 N N . LYS A 1 78 ? 9.641 -11.159 -1.159 1.00 74.38 78 LYS A N 1
ATOM 652 C CA . LYS A 1 78 ? 11.086 -10.931 -1.151 1.00 74.38 78 LYS A CA 1
ATOM 653 C C . LYS A 1 78 ? 11.658 -11.655 -2.366 1.00 74.38 78 LYS A C 1
ATOM 655 O O . LYS A 1 78 ? 12.012 -12.830 -2.251 1.00 74.38 78 LYS A O 1
ATOM 660 N N . PRO A 1 79 ? 11.682 -11.018 -3.547 1.00 74.69 79 PRO A N 1
ATOM 661 C CA . PRO A 1 79 ? 12.178 -11.688 -4.737 1.00 74.69 79 PRO A CA 1
ATOM 662 C C . PRO A 1 79 ? 13.634 -12.119 -4.515 1.00 74.69 79 PRO A C 1
ATOM 664 O O . PRO A 1 79 ? 14.466 -11.334 -4.068 1.00 74.69 79 PRO A O 1
ATOM 667 N N . SER A 1 80 ? 13.922 -13.390 -4.801 1.00 65.69 80 SER A N 1
ATOM 668 C CA . SER A 1 80 ? 15.262 -13.991 -4.702 1.00 65.69 80 SER A CA 1
ATOM 669 C C . SER A 1 80 ? 16.220 -13.513 -5.801 1.00 65.69 80 SER A C 1
ATOM 671 O O . SER A 1 80 ? 17.430 -13.691 -5.699 1.00 65.69 80 SER A O 1
ATOM 673 N N . VAL A 1 81 ? 15.665 -12.915 -6.856 1.00 67.38 81 VAL A N 1
ATOM 674 C CA . VAL A 1 81 ? 16.349 -12.338 -8.019 1.00 67.38 81 VAL A CA 1
ATOM 675 C C . VAL A 1 81 ? 16.294 -10.810 -7.913 1.00 67.38 81 VAL A C 1
ATOM 677 O O . VAL A 1 81 ? 15.466 -10.282 -7.177 1.00 67.38 81 VAL A O 1
ATOM 680 N N . ASP A 1 82 ? 17.144 -10.106 -8.670 1.00 84.94 82 ASP A N 1
ATOM 681 C CA . ASP A 1 82 ? 17.136 -8.644 -8.846 1.00 84.94 82 ASP A CA 1
ATOM 682 C C . ASP A 1 82 ? 15.719 -8.034 -8.739 1.00 84.94 82 ASP A C 1
ATOM 684 O O . ASP A 1 82 ? 14.856 -8.236 -9.603 1.00 84.94 82 ASP A O 1
ATOM 688 N N . LEU A 1 83 ? 15.508 -7.283 -7.651 1.00 85.69 83 LEU A N 1
ATOM 689 C CA . LEU A 1 83 ? 14.256 -6.626 -7.273 1.00 85.69 83 LEU A CA 1
ATOM 690 C C . LEU A 1 83 ? 13.679 -5.801 -8.429 1.00 85.69 83 LEU A C 1
ATOM 692 O O . LEU A 1 83 ? 12.473 -5.831 -8.685 1.00 85.69 83 LEU A O 1
ATOM 696 N N . LEU A 1 84 ? 14.541 -5.090 -9.159 1.00 86.69 84 LEU A N 1
ATOM 697 C CA . LEU A 1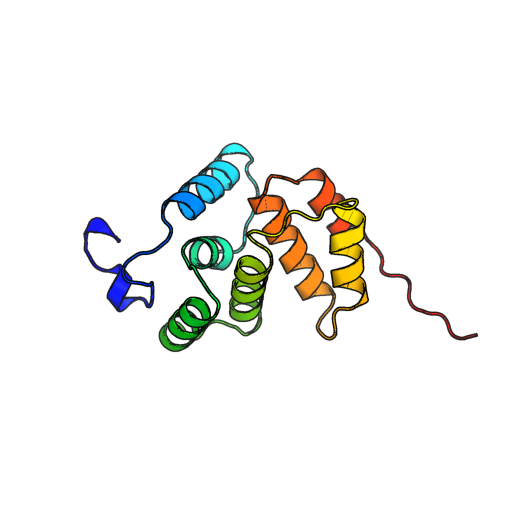 84 ? 14.124 -4.236 -10.264 1.00 86.69 84 LEU A CA 1
ATOM 698 C C . LEU A 1 84 ? 13.610 -5.075 -11.436 1.00 86.69 84 LEU A C 1
ATOM 700 O O . LEU A 1 84 ? 12.593 -4.741 -12.044 1.00 86.69 84 LEU A O 1
ATOM 704 N N . LYS A 1 85 ? 14.281 -6.191 -11.740 1.00 88.44 85 LYS A N 1
ATOM 705 C CA . LYS A 1 85 ? 13.850 -7.133 -12.781 1.00 88.44 85 LYS A CA 1
ATOM 706 C C . L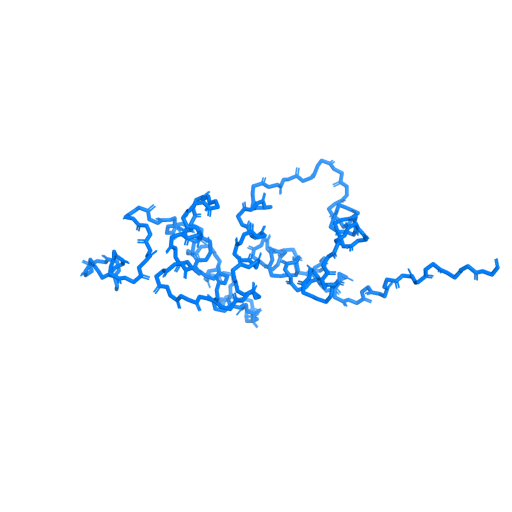YS A 1 85 ? 12.494 -7.757 -12.447 1.00 88.44 85 LYS A C 1
ATOM 708 O O . LYS A 1 85 ? 11.658 -7.886 -13.341 1.00 88.44 85 LYS A O 1
ATOM 713 N N . PHE A 1 86 ? 12.258 -8.097 -11.179 1.00 91.06 86 PHE A N 1
ATOM 714 C CA . PHE A 1 86 ? 10.978 -8.639 -10.718 1.00 91.06 86 PHE A CA 1
ATOM 715 C C . PHE A 1 86 ? 9.817 -7.668 -10.978 1.00 91.06 86 PHE A C 1
ATOM 717 O O . PHE A 1 86 ? 8.862 -8.019 -11.672 1.00 91.06 86 PHE A O 1
ATOM 724 N N . TYR A 1 87 ? 9.922 -6.419 -10.517 1.00 90.94 87 TYR A N 1
ATOM 725 C CA . TYR A 1 87 ? 8.848 -5.442 -10.722 1.00 90.94 87 TYR A CA 1
ATOM 726 C C . TYR A 1 87 ? 8.696 -5.002 -12.185 1.00 90.94 87 TYR A C 1
ATOM 728 O O . TYR A 1 87 ? 7.576 -4.773 -12.642 1.00 90.94 87 TYR A O 1
ATOM 736 N N . LYS A 1 88 ? 9.788 -4.962 -12.962 1.00 89.19 88 LYS A N 1
ATOM 737 C CA . LYS A 1 88 ? 9.724 -4.769 -14.422 1.00 89.19 88 LYS A CA 1
ATOM 738 C C . LYS A 1 88 ? 8.914 -5.870 -15.107 1.00 89.19 88 LYS A C 1
ATOM 740 O O . LYS A 1 88 ? 8.105 -5.569 -15.979 1.00 89.19 88 LYS A O 1
ATOM 745 N N . SER A 1 89 ? 9.105 -7.123 -14.696 1.00 89.62 89 SER A N 1
ATOM 746 C CA . SER A 1 89 ? 8.342 -8.262 -15.213 1.00 89.62 89 SER A CA 1
ATOM 747 C C . SER A 1 89 ? 6.843 -8.097 -14.941 1.00 89.62 89 SER A C 1
ATOM 749 O O . SER A 1 89 ? 6.034 -8.204 -15.863 1.00 89.62 89 SER A O 1
ATOM 751 N N . ILE A 1 90 ? 6.467 -7.721 -13.711 1.00 90.31 90 ILE A N 1
ATOM 752 C CA . ILE A 1 90 ? 5.066 -7.431 -13.355 1.00 90.31 90 ILE A CA 1
ATOM 753 C C . ILE A 1 90 ? 4.485 -6.342 -14.261 1.00 90.31 90 ILE A C 1
ATOM 755 O O . ILE A 1 90 ? 3.372 -6.488 -14.762 1.00 90.31 90 ILE A O 1
ATOM 759 N N . LEU A 1 91 ? 5.239 -5.267 -14.500 1.00 90.06 91 LEU A N 1
ATOM 760 C CA . LEU A 1 91 ? 4.794 -4.155 -15.333 1.00 90.06 91 LEU A CA 1
ATOM 761 C C . LEU A 1 91 ? 4.551 -4.585 -16.793 1.00 90.06 91 LEU A C 1
ATOM 763 O O . LEU A 1 91 ? 3.514 -4.246 -17.361 1.00 90.06 91 LEU A O 1
ATOM 767 N N . VAL A 1 92 ? 5.466 -5.366 -17.379 1.00 87.56 92 VAL A N 1
ATOM 768 C CA . VAL A 1 92 ? 5.372 -5.864 -18.768 1.00 87.56 92 VAL A CA 1
ATOM 769 C C . VAL A 1 92 ? 4.233 -6.871 -18.943 1.00 87.56 92 VAL A C 1
ATOM 771 O O . VAL A 1 92 ? 3.551 -6.851 -19.964 1.00 87.56 92 VAL A O 1
ATOM 774 N N . HIS A 1 93 ? 4.004 -7.735 -17.954 1.00 86.12 93 HIS A N 1
ATOM 775 C CA . HIS A 1 93 ? 2.957 -8.760 -18.007 1.00 86.12 93 HIS A CA 1
ATOM 776 C C . HIS A 1 93 ? 1.604 -8.291 -17.455 1.00 86.12 93 HIS A C 1
ATOM 778 O O . HIS A 1 93 ? 0.651 -9.076 -17.395 1.00 86.12 93 HIS A O 1
ATOM 784 N N . SER A 1 94 ? 1.493 -7.024 -17.052 1.00 84.88 94 SER A N 1
ATOM 785 C CA . SER A 1 94 ? 0.236 -6.471 -16.563 1.00 84.88 94 SER A CA 1
ATOM 786 C C . SER A 1 94 ? -0.804 -6.422 -17.686 1.00 84.88 94 SER A C 1
ATOM 788 O O . SER A 1 94 ? -0.586 -5.849 -18.748 1.00 84.88 94 SER A O 1
ATOM 790 N N . LYS A 1 95 ? -1.965 -7.046 -17.458 1.00 78.88 95 LYS A N 1
ATOM 791 C CA . LYS A 1 95 ? -3.101 -7.015 -18.401 1.00 78.88 95 LYS A CA 1
ATOM 792 C C . LYS A 1 95 ? -3.928 -5.725 -18.301 1.00 78.88 95 LYS A C 1
ATOM 794 O O . LYS A 1 95 ? -4.851 -5.528 -19.083 1.00 78.88 95 LYS A O 1
ATOM 799 N N . GLY A 1 96 ? -3.654 -4.903 -17.288 1.00 78.50 96 GLY A N 1
ATOM 800 C CA . GLY A 1 96 ? -4.430 -3.717 -16.942 1.00 78.50 96 GLY A CA 1
ATOM 801 C C . GLY A 1 96 ? -3.804 -2.416 -17.435 1.00 78.50 96 GLY A C 1
ATOM 802 O O . GLY A 1 96 ? -2.923 -2.393 -18.291 1.00 78.50 96 GLY A O 1
ATOM 803 N N . ASN A 1 97 ? -4.263 -1.304 -16.859 1.00 87.25 97 ASN A N 1
ATOM 804 C CA . ASN A 1 97 ? -3.666 -0.003 -17.118 1.00 87.25 97 ASN A CA 1
ATOM 805 C C . ASN A 1 97 ? -2.235 0.031 -16.557 1.00 87.25 97 ASN A C 1
ATOM 807 O O . ASN A 1 97 ? -2.030 0.117 -15.348 1.00 87.25 97 ASN A O 1
ATOM 811 N N . ILE A 1 98 ? -1.263 0.024 -17.466 1.00 90.00 98 ILE A N 1
ATOM 812 C CA . ILE A 1 98 ? 0.172 0.097 -17.182 1.00 90.00 98 ILE A CA 1
ATOM 813 C C . ILE A 1 98 ? 0.530 1.265 -16.252 1.00 90.00 98 ILE A C 1
ATOM 815 O O . ILE A 1 98 ? 1.396 1.120 -15.392 1.00 90.00 98 ILE A O 1
ATOM 819 N N . VAL A 1 99 ? -0.108 2.430 -16.417 1.00 91.25 99 VAL A N 1
ATOM 820 C CA . VAL A 1 99 ? 0.139 3.607 -15.568 1.00 91.25 99 VAL A CA 1
ATOM 821 C C . VAL A 1 99 ? -0.266 3.307 -14.131 1.00 91.25 99 VAL A C 1
ATOM 823 O O . VAL A 1 99 ? 0.508 3.561 -13.214 1.00 91.25 99 VAL A O 1
ATOM 826 N N . ASN A 1 100 ? -1.429 2.687 -13.937 1.00 94.31 100 ASN A N 1
ATOM 827 C CA . ASN A 1 100 ? -1.886 2.293 -12.609 1.00 94.31 100 ASN A CA 1
ATOM 828 C C . ASN A 1 100 ? -0.975 1.220 -12.008 1.00 94.31 100 ASN A C 1
ATOM 830 O O . ASN A 1 100 ? -0.539 1.374 -10.874 1.00 94.31 100 ASN A O 1
ATOM 834 N N . THR A 1 101 ? -0.612 0.182 -12.770 1.00 94.44 101 THR A N 1
ATOM 835 C CA . THR A 1 101 ? 0.317 -0.852 -12.287 1.00 94.44 101 THR A CA 1
ATOM 836 C C . THR A 1 101 ? 1.666 -0.263 -11.881 1.00 94.44 101 THR A C 1
ATOM 838 O O . THR A 1 101 ? 2.191 -0.624 -10.829 1.00 94.44 101 THR A O 1
ATOM 841 N N . ARG A 1 102 ? 2.206 0.683 -12.660 1.00 95.00 102 ARG A N 1
ATOM 842 C CA . ARG A 1 102 ? 3.417 1.428 -12.291 1.00 95.00 102 ARG A CA 1
ATOM 843 C C . ARG A 1 102 ? 3.227 2.151 -10.958 1.00 95.00 102 ARG A C 1
ATOM 845 O O . ARG A 1 102 ? 4.064 2.000 -10.075 1.00 95.00 102 ARG A O 1
ATOM 852 N N . ASN A 1 103 ? 2.121 2.876 -10.788 1.00 95.75 103 ASN A N 1
ATOM 853 C CA . ASN A 1 103 ? 1.831 3.586 -9.541 1.00 95.75 103 ASN A CA 1
ATOM 854 C C . ASN A 1 103 ? 1.736 2.626 -8.347 1.00 95.75 103 ASN A C 1
ATOM 856 O O . ASN A 1 103 ? 2.276 2.928 -7.286 1.00 95.75 103 ASN A O 1
ATOM 860 N N . TYR A 1 104 ? 1.123 1.453 -8.525 1.00 97.00 104 TYR A N 1
ATOM 861 C CA . TYR A 1 104 ? 1.011 0.442 -7.470 1.00 97.00 104 TYR A CA 1
ATOM 862 C C . TYR A 1 104 ? 2.376 -0.090 -7.031 1.00 97.00 104 TYR A C 1
ATOM 864 O O . TYR A 1 104 ? 2.653 -0.190 -5.835 1.00 97.00 104 TYR A O 1
ATOM 872 N N . ILE A 1 105 ? 3.256 -0.366 -7.998 1.00 95.88 105 ILE A N 1
ATOM 873 C CA . ILE A 1 105 ? 4.642 -0.762 -7.737 1.00 95.88 105 ILE A CA 1
ATOM 874 C C . ILE A 1 105 ? 5.378 0.351 -6.981 1.00 95.88 105 ILE A C 1
ATOM 876 O O . ILE A 1 105 ? 6.020 0.077 -5.968 1.00 95.88 105 ILE A O 1
ATOM 880 N N . CYS A 1 106 ? 5.273 1.604 -7.434 1.00 96.00 106 CYS A N 1
ATOM 881 C CA . CYS A 1 106 ? 5.943 2.731 -6.786 1.00 96.00 106 CYS A CA 1
ATOM 882 C C . CYS A 1 106 ? 5.464 2.941 -5.341 1.00 96.00 106 CYS A C 1
ATOM 884 O O . CYS A 1 106 ? 6.295 3.152 -4.459 1.00 96.00 106 CYS A O 1
ATOM 886 N N . GLU A 1 107 ? 4.158 2.848 -5.074 1.00 97.19 107 GLU A N 1
ATOM 887 C CA . GLU A 1 107 ? 3.599 2.921 -3.714 1.00 97.19 107 GLU A CA 1
ATOM 888 C C . GLU A 1 107 ? 4.173 1.821 -2.808 1.00 97.19 107 GLU A C 1
ATOM 890 O O . GLU A 1 107 ? 4.649 2.112 -1.707 1.00 97.19 107 GLU A O 1
ATOM 895 N N . LEU A 1 108 ? 4.214 0.572 -3.287 1.00 96.50 108 LEU A N 1
ATOM 896 C CA . LEU A 1 108 ? 4.785 -0.553 -2.541 1.00 96.50 108 LEU A CA 1
ATOM 897 C C . LEU A 1 108 ? 6.276 -0.346 -2.240 1.00 96.50 108 LEU A C 1
ATOM 899 O O . LEU A 1 108 ? 6.719 -0.536 -1.106 1.00 96.50 108 LEU A O 1
ATOM 903 N N . LEU A 1 109 ? 7.058 0.055 -3.245 1.00 95.06 109 LEU A N 1
ATOM 904 C CA . LEU A 1 109 ? 8.498 0.281 -3.106 1.00 95.06 109 LEU A CA 1
ATOM 905 C C . LEU A 1 109 ? 8.797 1.404 -2.110 1.00 95.06 109 LEU A C 1
ATOM 907 O O . LEU A 1 109 ? 9.672 1.242 -1.257 1.00 95.06 109 LEU A O 1
ATOM 911 N N . LYS A 1 110 ? 8.034 2.502 -2.158 1.00 95.56 110 LYS A N 1
ATOM 912 C CA . LYS A 1 110 ? 8.125 3.591 -1.175 1.00 95.56 110 LYS A CA 1
ATOM 913 C C . LYS A 1 110 ? 7.826 3.094 0.241 1.00 95.56 110 LYS A C 1
ATOM 915 O O . LYS A 1 110 ? 8.599 3.384 1.154 1.00 95.56 110 LYS A O 1
ATOM 920 N N . CYS A 1 111 ? 6.778 2.286 0.426 1.00 95.50 111 CYS A N 1
ATOM 921 C CA . CYS A 1 111 ? 6.464 1.673 1.724 1.00 95.50 111 CYS A CA 1
ATOM 922 C C . CYS A 1 111 ? 7.593 0.766 2.237 1.00 95.50 111 CYS A C 1
ATOM 924 O O . CYS A 1 111 ? 7.849 0.716 3.437 1.00 95.50 111 CYS A O 1
ATOM 926 N N . LYS A 1 112 ? 8.305 0.088 1.331 1.00 93.25 112 LYS A N 1
ATOM 927 C CA . LYS A 1 112 ? 9.451 -0.782 1.640 1.00 93.25 112 LYS A CA 1
ATOM 928 C C . LYS A 1 112 ? 10.801 -0.044 1.719 1.00 93.25 112 LYS A C 1
ATOM 930 O O . LYS A 1 112 ? 11.827 -0.693 1.894 1.00 93.25 112 LYS A O 1
ATOM 935 N N . LYS A 1 113 ? 10.819 1.296 1.638 1.00 93.50 113 LYS A N 1
ATOM 936 C CA . LYS A 1 113 ? 12.028 2.157 1.635 1.00 93.50 113 LYS A CA 1
ATOM 937 C C . LYS A 1 113 ? 12.957 1.965 0.426 1.00 93.50 113 LYS A C 1
ATOM 939 O O . LYS A 1 113 ? 14.114 2.377 0.455 1.00 93.50 113 LYS A O 1
ATOM 944 N N . TYR A 1 114 ? 12.460 1.380 -0.657 1.00 93.38 114 TYR A N 1
ATOM 945 C CA . TYR A 1 114 ? 13.195 1.191 -1.907 1.00 93.38 114 TYR A CA 1
ATOM 946 C C . TYR A 1 114 ? 13.019 2.401 -2.840 1.00 93.38 114 TYR A C 1
ATOM 948 O O . TYR A 1 114 ? 12.540 2.266 -3.963 1.00 93.38 114 TYR A O 1
ATOM 956 N N . PHE A 1 115 ? 13.384 3.598 -2.369 1.00 92.69 115 PHE A N 1
ATOM 957 C CA . PHE A 1 115 ? 13.105 4.862 -3.070 1.00 92.69 115 PHE A CA 1
ATOM 958 C C . PHE A 1 115 ? 13.788 4.967 -4.433 1.00 92.69 115 PHE A C 1
ATOM 960 O O . PHE A 1 115 ? 13.121 5.273 -5.415 1.00 92.69 115 PHE A O 1
ATOM 967 N N . ASN A 1 116 ? 15.074 4.615 -4.515 1.00 92.31 116 ASN A N 1
ATOM 968 C CA . ASN A 1 116 ? 15.820 4.644 -5.777 1.00 9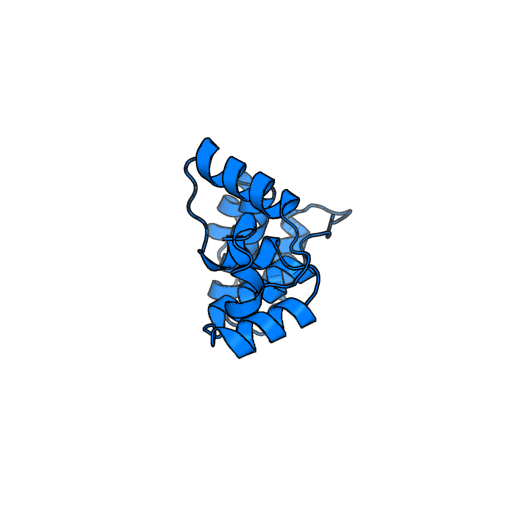2.31 116 ASN A CA 1
ATOM 969 C C . ASN A 1 116 ? 15.158 3.745 -6.834 1.00 92.31 116 ASN A C 1
ATOM 971 O O . ASN A 1 116 ? 14.966 4.152 -7.972 1.00 92.31 116 ASN A O 1
ATOM 975 N N . PHE A 1 117 ? 14.709 2.551 -6.431 1.00 92.00 117 PHE A N 1
ATOM 976 C CA . PHE A 1 117 ? 13.997 1.643 -7.328 1.00 92.00 117 PHE A CA 1
ATOM 977 C C . PHE A 1 117 ? 12.619 2.180 -7.731 1.00 92.00 117 PHE A C 1
ATOM 979 O O . PHE A 1 117 ? 12.185 1.944 -8.855 1.00 92.00 117 PHE A O 1
ATOM 986 N N . ALA A 1 118 ? 11.922 2.895 -6.841 1.00 93.56 118 ALA A N 1
ATOM 987 C CA . ALA A 1 118 ? 10.658 3.542 -7.184 1.00 93.56 118 ALA A CA 1
ATOM 988 C C . ALA A 1 118 ? 10.866 4.622 -8.257 1.00 93.56 118 ALA A C 1
ATOM 990 O O . ALA A 1 118 ? 10.115 4.658 -9.229 1.00 93.56 118 ALA A O 1
ATOM 991 N N . GLU A 1 119 ? 11.916 5.439 -8.129 1.00 92.69 119 GLU A N 1
ATOM 992 C CA . GLU A 1 119 ? 12.281 6.427 -9.150 1.00 92.69 119 GLU A CA 1
ATOM 993 C C . GLU A 1 119 ? 12.675 5.777 -10.479 1.00 92.69 119 GLU A C 1
ATOM 995 O O . GLU A 1 119 ? 12.279 6.258 -11.543 1.00 92.69 119 GLU A O 1
ATOM 1000 N N . ASP A 1 120 ? 13.437 4.681 -10.430 1.00 92.50 120 ASP A N 1
ATOM 1001 C CA . ASP A 1 120 ? 13.809 3.932 -11.627 1.00 92.50 120 ASP A CA 1
ATOM 1002 C C . ASP A 1 120 ? 12.560 3.422 -12.346 1.00 92.50 120 ASP A C 1
ATOM 1004 O O . ASP A 1 120 ? 12.425 3.627 -13.549 1.00 92.50 120 ASP A O 1
ATOM 1008 N N . ILE A 1 121 ? 11.616 2.808 -11.622 1.00 92.38 121 ILE A N 1
ATOM 1009 C CA . ILE A 1 121 ? 10.348 2.319 -12.184 1.00 92.38 121 ILE A CA 1
ATOM 1010 C C . ILE A 1 121 ? 9.502 3.461 -12.763 1.00 92.38 121 ILE A C 1
ATOM 1012 O O . ILE A 1 121 ? 8.890 3.298 -13.824 1.00 92.38 121 ILE A O 1
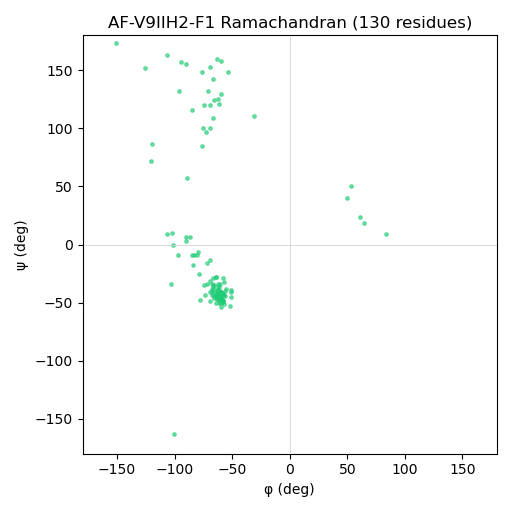ATOM 1016 N N . GLU A 1 122 ? 9.477 4.616 -12.099 1.00 91.00 122 GLU A N 1
ATOM 1017 C CA . GLU A 1 122 ? 8.732 5.791 -12.550 1.00 91.00 122 GLU A CA 1
ATOM 1018 C C . GLU A 1 122 ? 9.233 6.305 -13.907 1.00 91.00 122 GLU A C 1
ATOM 1020 O O . GLU A 1 122 ? 8.433 6.611 -14.793 1.00 91.00 122 GLU A O 1
ATOM 1025 N N . LYS A 1 123 ? 10.556 6.299 -14.107 1.00 90.12 123 LYS A N 1
ATOM 1026 C CA . LYS A 1 123 ? 11.224 6.765 -15.333 1.00 90.12 123 LYS A CA 1
ATOM 1027 C C . LYS A 1 123 ? 11.200 5.743 -16.480 1.00 90.12 123 LYS A C 1
ATOM 1029 O O . LYS A 1 123 ? 11.615 6.070 -17.593 1.00 90.12 123 LYS A O 1
ATOM 1034 N N . ILE A 1 124 ? 10.722 4.513 -16.263 1.00 85.31 124 ILE A N 1
ATOM 1035 C CA . ILE A 1 124 ? 10.707 3.483 -17.313 1.00 85.31 124 ILE A CA 1
ATOM 1036 C C . ILE A 1 124 ? 9.702 3.814 -18.417 1.00 85.31 124 ILE A C 1
ATOM 1038 O O . ILE A 1 124 ? 8.477 3.817 -18.227 1.00 85.31 124 ILE A O 1
ATOM 1042 N N . ILE A 1 125 ? 10.254 3.936 -19.622 1.00 78.38 125 ILE A N 1
ATOM 1043 C CA . ILE A 1 125 ? 9.522 3.868 -20.880 1.00 78.38 125 ILE A CA 1
ATOM 1044 C C . ILE A 1 125 ? 9.398 2.393 -21.250 1.00 78.38 125 ILE A C 1
ATOM 1046 O O . ILE A 1 125 ? 10.398 1.717 -21.487 1.00 78.38 125 ILE A O 1
ATOM 1050 N N . ILE A 1 126 ? 8.169 1.880 -21.283 1.00 74.00 126 ILE A N 1
ATOM 1051 C CA . ILE A 1 126 ? 7.940 0.502 -21.719 1.00 74.00 126 ILE A CA 1
ATOM 1052 C C . ILE A 1 126 ? 8.110 0.465 -23.236 1.00 74.00 126 ILE A C 1
ATOM 1054 O O . ILE A 1 126 ? 7.378 1.179 -23.932 1.00 74.00 126 ILE A O 1
ATOM 1058 N N . PRO A 1 127 ? 9.056 -0.334 -23.757 1.00 69.88 127 PRO A N 1
ATOM 1059 C CA . PRO A 1 127 ? 9.244 -0.446 -25.190 1.00 69.88 127 PRO A CA 1
ATOM 1060 C C . PRO A 1 127 ? 7.965 -1.007 -25.810 1.00 69.88 127 PRO A C 1
ATOM 1062 O O . PRO A 1 127 ? 7.466 -2.059 -25.405 1.00 69.88 127 PRO A O 1
ATOM 1065 N N . ARG A 1 128 ? 7.412 -0.285 -26.788 1.00 66.62 128 ARG A N 1
ATOM 1066 C CA . ARG A 1 128 ? 6.346 -0.823 -27.634 1.00 66.62 128 ARG A CA 1
ATOM 1067 C C . ARG A 1 128 ? 6.981 -1.866 -28.540 1.00 66.62 128 ARG A C 1
ATOM 1069 O O . ARG A 1 128 ? 8.034 -1.612 -29.122 1.00 66.62 128 ARG A O 1
ATOM 1076 N N . TYR A 1 129 ? 6.368 -3.039 -28.629 1.00 63.34 129 TYR A N 1
ATOM 1077 C CA . TYR A 1 129 ? 6.812 -4.042 -29.583 1.00 63.34 129 TYR A CA 1
ATOM 1078 C C . TYR A 1 129 ? 6.475 -3.526 -30.986 1.00 63.34 129 TYR A C 1
ATOM 1080 O O . TYR A 1 129 ? 5.315 -3.544 -31.392 1.00 63.34 129 TYR A O 1
ATOM 1088 N N . ASN A 1 130 ? 7.472 -2.984 -31.687 1.00 56.53 130 ASN A N 1
ATOM 1089 C CA . ASN A 1 130 ? 7.317 -2.577 -33.077 1.00 56.53 130 ASN A CA 1
ATOM 1090 C C . ASN A 1 130 ? 7.325 -3.843 -33.935 1.00 56.53 130 ASN A C 1
ATOM 1092 O O . ASN A 1 130 ? 8.385 -4.404 -34.206 1.00 56.53 130 ASN A O 1
ATOM 1096 N N . THR A 1 131 ? 6.145 -4.304 -34.342 1.00 58.88 131 THR A N 1
ATOM 1097 C CA . THR A 1 131 ? 6.021 -5.220 -35.476 1.00 58.88 131 THR A CA 1
ATOM 1098 C C . THR A 1 131 ? 6.289 -4.419 -36.750 1.00 58.88 131 THR A C 1
ATOM 1100 O O . THR A 1 131 ? 5.394 -3.716 -37.221 1.00 58.88 131 THR A O 1
ATOM 1103 N N . ASN A 1 132 ? 7.521 -4.477 -37.256 1.00 49.53 132 ASN A N 1
ATOM 1104 C CA . ASN A 1 132 ? 7.794 -4.208 -38.669 1.00 49.53 132 ASN A CA 1
ATOM 1105 C C . ASN A 1 132 ? 7.651 -5.511 -39.450 1.00 49.53 132 ASN A C 1
ATOM 1107 O O . ASN A 1 132 ? 8.092 -6.550 -38.906 1.00 49.53 132 ASN A O 1
#

Foldseek 3Di:
DLVVVCCVLQLADVQWPVVLLVLLVCLCVVVVDDADPLLSRLSRDQALVSLVSNCVRNVDDPLSSVLSRLCNVCVPDDDPDDPLVVLVVCLVPDPDDSVSSLSSVLNNCSSVVVNVSNVVSVPDDDDDPDDD

Radius of gyration: 15.95 Å; Cα contacts (8 Å, |Δi|>4): 116; chains: 1; bounding box: 35×28×60 Å

Organism: Apis cerana (NCBI:txid7461)